Protein AF-A0A917NCF7-F1 (afdb_monomer)

Structure (mmCIF, N/CA/C/O backbone):
data_AF-A0A917NCF7-F1
#
_entry.id   AF-A0A917NCF7-F1
#
loop_
_atom_site.group_PDB
_atom_site.id
_atom_site.type_symbol
_atom_site.label_atom_id
_atom_site.label_alt_id
_atom_site.label_comp_id
_atom_site.label_asym_id
_atom_site.label_entity_id
_atom_site.label_seq_id
_atom_site.pdbx_PDB_ins_code
_atom_site.Cart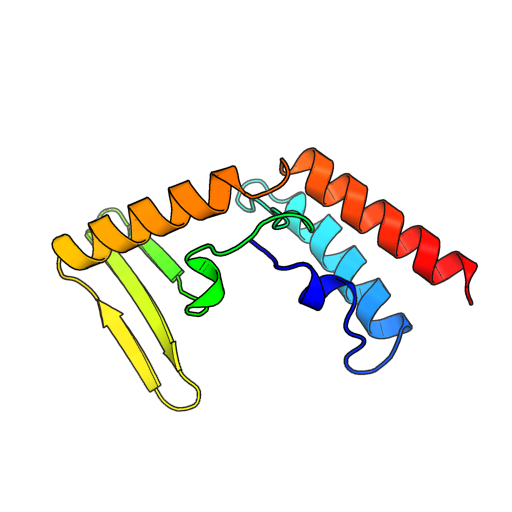n_x
_atom_site.Cartn_y
_atom_site.Cartn_z
_atom_site.occupancy
_atom_site.B_iso_or_equiv
_atom_site.auth_seq_id
_atom_site.auth_comp_id
_atom_site.auth_asym_id
_atom_site.auth_atom_id
_atom_site.pdbx_PDB_model_num
ATOM 1 N N . MET A 1 1 ? -1.134 0.794 -2.421 1.00 93.50 1 MET A N 1
ATOM 2 C CA . MET A 1 1 ? -2.616 0.800 -2.486 1.00 93.50 1 MET A CA 1
ATOM 3 C C . MET A 1 1 ? -3.130 -0.354 -1.643 1.00 93.50 1 MET A C 1
ATOM 5 O O . MET A 1 1 ? -2.417 -1.342 -1.523 1.00 93.50 1 MET A O 1
ATOM 9 N N . ILE A 1 2 ? -4.303 -0.225 -1.026 1.00 94.81 2 ILE A N 1
ATOM 10 C CA . ILE A 1 2 ? -4.865 -1.238 -0.123 1.00 94.81 2 ILE A CA 1
ATOM 11 C C . ILE A 1 2 ? -6.268 -1.627 -0.601 1.00 94.81 2 ILE A C 1
ATOM 13 O O . ILE A 1 2 ? -7.100 -0.758 -0.865 1.00 94.81 2 ILE A O 1
ATOM 17 N N . GLY A 1 3 ? -6.525 -2.931 -0.713 1.00 92.75 3 GLY A N 1
ATOM 18 C CA . GLY A 1 3 ? -7.851 -3.473 -1.022 1.00 92.75 3 GLY A CA 1
ATOM 19 C C . GLY A 1 3 ? -8.802 -3.428 0.179 1.00 92.75 3 GLY A C 1
ATOM 20 O O . GLY A 1 3 ? -8.367 -3.425 1.329 1.00 92.75 3 GLY A O 1
ATOM 21 N N . GLN A 1 4 ? -10.115 -3.429 -0.077 1.00 89.12 4 GLN A N 1
ATOM 22 C CA . GLN A 1 4 ? -11.136 -3.302 0.977 1.00 89.12 4 GLN A CA 1
ATOM 23 C C . GLN A 1 4 ? -11.055 -4.396 2.050 1.00 89.12 4 GLN A C 1
ATOM 25 O O . GLN A 1 4 ? -11.271 -4.108 3.226 1.00 89.12 4 GLN A O 1
ATOM 30 N N . SER A 1 5 ? -10.704 -5.628 1.669 1.00 90.38 5 SER A N 1
ATOM 31 C CA . SER A 1 5 ? -10.614 -6.760 2.600 1.00 90.38 5 SER A CA 1
ATOM 32 C C . SER A 1 5 ? -9.648 -6.493 3.754 1.00 90.38 5 SER A C 1
ATOM 34 O O . SER A 1 5 ? -9.965 -6.825 4.892 1.00 90.38 5 SER A O 1
ATOM 36 N N . ALA A 1 6 ? -8.532 -5.804 3.504 1.00 92.88 6 ALA A N 1
ATOM 37 C CA . ALA A 1 6 ? -7.558 -5.452 4.536 1.00 92.88 6 ALA A CA 1
ATOM 38 C C . ALA A 1 6 ? -8.096 -4.460 5.586 1.00 92.88 6 ALA A C 1
ATOM 40 O O . ALA A 1 6 ? -7.500 -4.320 6.649 1.00 92.88 6 ALA A O 1
ATOM 41 N N . LEU A 1 7 ? -9.212 -3.772 5.312 1.00 94.25 7 LEU A N 1
ATOM 42 C CA . LEU A 1 7 ? -9.836 -2.836 6.253 1.00 94.25 7 LEU A CA 1
ATOM 43 C C . LEU A 1 7 ? -10.969 -3.462 7.070 1.00 94.25 7 LEU A C 1
ATOM 45 O O . LEU A 1 7 ? -11.389 -2.890 8.075 1.00 94.25 7 LEU A O 1
ATOM 49 N N . THR A 1 8 ? -11.515 -4.588 6.609 1.00 91.44 8 THR A N 1
ATOM 50 C CA . THR A 1 8 ? -12.735 -5.187 7.174 1.00 91.44 8 THR A CA 1
ATOM 51 C C . THR A 1 8 ? -12.524 -6.594 7.709 1.00 91.44 8 THR A C 1
ATOM 53 O O . THR A 1 8 ? -13.283 -7.033 8.572 1.00 91.44 8 THR A O 1
ATOM 56 N N . GLN A 1 9 ? -11.524 -7.317 7.208 1.00 94.25 9 GLN A N 1
ATOM 57 C CA . GLN A 1 9 ? -11.196 -8.651 7.682 1.00 94.25 9 GLN A CA 1
ATOM 58 C C . GLN A 1 9 ? -10.492 -8.550 9.036 1.00 94.25 9 GLN A C 1
ATOM 60 O O . GLN A 1 9 ? -9.371 -8.057 9.143 1.00 94.25 9 GLN A O 1
ATOM 65 N N . VAL A 1 10 ? -11.156 -9.034 10.083 1.00 94.50 10 VAL A N 1
ATOM 66 C CA . VAL A 1 10 ? -10.585 -9.055 11.430 1.00 94.50 10 VAL A CA 1
ATOM 67 C C . VAL A 1 10 ? -9.597 -10.213 11.526 1.00 94.50 10 VAL A C 1
ATOM 69 O O . VAL A 1 10 ? -9.993 -11.373 11.614 1.00 94.50 10 VAL A O 1
ATOM 72 N N . ILE A 1 11 ? -8.306 -9.889 11.514 1.00 94.94 11 ILE A N 1
ATOM 73 C CA . ILE A 1 11 ? -7.221 -10.827 11.813 1.00 94.94 11 ILE A CA 1
ATOM 74 C C . ILE A 1 11 ? -6.717 -10.508 13.223 1.00 94.94 11 ILE A C 1
ATOM 76 O O . ILE A 1 11 ? -6.283 -9.391 13.499 1.00 94.94 11 ILE A O 1
ATOM 80 N N . GLY A 1 12 ? -6.807 -11.478 14.134 1.00 94.12 12 GLY A N 1
ATOM 81 C CA . GLY A 1 12 ? -6.614 -11.236 15.564 1.00 94.12 12 GLY A CA 1
ATOM 82 C C . GLY A 1 12 ? -7.908 -10.745 16.213 1.00 94.12 12 GLY A C 1
ATOM 83 O O . GLY A 1 12 ? -8.878 -11.494 16.283 1.00 94.12 12 GLY A O 1
ATOM 84 N N . SER A 1 13 ? -7.937 -9.501 16.699 1.00 95.31 13 SER A N 1
ATOM 85 C CA . SER A 1 13 ? -9.113 -8.919 17.363 1.00 95.31 13 SER A CA 1
ATOM 86 C C . SER A 1 13 ? -9.547 -7.598 16.733 1.00 95.31 13 SER A C 1
ATOM 88 O O . SER A 1 13 ? -8.783 -6.946 16.020 1.00 95.31 13 SER A O 1
ATOM 90 N N . ARG A 1 14 ? -10.779 -7.167 17.035 1.00 94.56 14 ARG A N 1
ATOM 91 C CA . ARG A 1 14 ? -11.301 -5.862 16.599 1.00 94.56 14 ARG A CA 1
ATOM 92 C C . ARG A 1 14 ? -10.391 -4.718 17.045 1.00 94.56 14 ARG A C 1
ATOM 94 O O . ARG A 1 14 ? -10.070 -3.861 16.234 1.00 94.56 14 ARG A O 1
ATOM 101 N N . LYS A 1 15 ? -9.902 -4.770 18.288 1.00 95.62 15 LYS A N 1
ATOM 102 C CA . LYS A 1 15 ? -8.925 -3.815 18.822 1.00 95.62 15 LYS A CA 1
ATOM 103 C C . LYS A 1 15 ? -7.662 -3.753 17.960 1.00 95.62 15 LYS A C 1
ATOM 105 O O . LYS A 1 15 ? -7.220 -2.663 17.623 1.00 95.62 15 LYS A O 1
ATOM 110 N N . VAL A 1 16 ? -7.109 -4.905 17.565 1.00 96.56 16 VAL A N 1
ATOM 111 C CA . VAL A 1 16 ? -5.918 -4.961 16.696 1.00 96.56 16 VAL A CA 1
ATOM 112 C C . VAL A 1 16 ? -6.190 -4.299 15.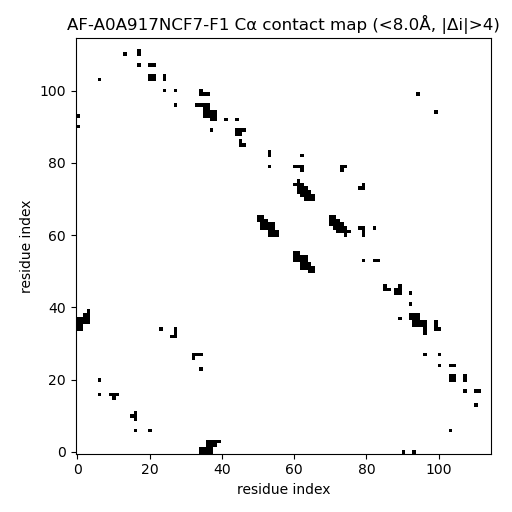347 1.00 96.56 16 VAL A C 1
ATOM 114 O O . VAL A 1 16 ? -5.396 -3.459 14.927 1.00 96.56 16 VAL A O 1
ATOM 117 N N . LEU A 1 17 ? -7.317 -4.613 14.700 1.00 96.62 17 LEU A N 1
ATOM 118 C CA . LEU A 1 17 ? -7.687 -3.983 13.430 1.00 96.62 17 LEU A CA 1
ATOM 119 C C . LEU A 1 17 ? -7.849 -2.462 13.588 1.00 96.62 17 LEU A C 1
ATOM 121 O O . LEU A 1 17 ? -7.304 -1.705 12.790 1.00 96.62 17 LEU A O 1
ATOM 125 N N . THR A 1 18 ? -8.518 -1.998 14.647 1.00 97.38 18 THR A N 1
ATOM 126 C CA . THR A 1 18 ? -8.662 -0.564 14.935 1.00 97.38 18 THR A CA 1
ATOM 127 C C . THR A 1 18 ? -7.297 0.120 15.087 1.00 97.38 18 THR A C 1
ATOM 129 O O . THR A 1 18 ? -7.071 1.163 14.471 1.00 97.38 18 THR A O 1
ATOM 132 N N . GLU A 1 19 ? -6.353 -0.466 15.835 1.00 97.25 19 GLU A N 1
ATOM 133 C CA . GLU A 1 19 ? -4.996 0.094 15.962 1.00 97.25 19 GLU A CA 1
ATOM 134 C C . GLU A 1 19 ? -4.231 0.098 14.631 1.00 97.25 19 GLU A C 1
ATOM 136 O O . GLU A 1 19 ? -3.540 1.069 14.320 1.00 97.25 19 GLU A O 1
ATOM 141 N N . GLN A 1 20 ? -4.375 -0.947 13.810 1.00 97.62 20 GLN A N 1
ATOM 142 C CA . GLN A 1 20 ? -3.775 -0.997 12.474 1.00 97.62 20 GLN A CA 1
ATOM 143 C C . GLN A 1 20 ? -4.320 0.114 11.569 1.00 97.62 20 GLN A C 1
ATOM 145 O O . GLN A 1 20 ? -3.545 0.806 10.908 1.00 97.62 20 GLN A O 1
ATOM 150 N N . LEU A 1 21 ? -5.633 0.353 11.578 1.00 97.88 21 LEU A N 1
ATOM 151 C CA . LEU A 1 21 ? -6.250 1.445 10.822 1.00 97.88 21 LEU A CA 1
ATOM 152 C C . LEU A 1 21 ? -5.766 2.822 11.309 1.00 97.88 21 LEU A C 1
ATOM 154 O O . LEU A 1 21 ? -5.437 3.684 10.489 1.00 97.88 21 LEU A O 1
ATOM 158 N N . ARG A 1 22 ? -5.633 3.028 12.628 1.00 98.12 22 ARG A N 1
ATOM 159 C CA . ARG A 1 22 ? -5.033 4.260 13.179 1.00 98.12 22 ARG A CA 1
ATOM 160 C C . ARG A 1 22 ? -3.568 4.418 12.769 1.00 98.12 22 ARG A C 1
ATOM 162 O O . ARG A 1 22 ? -3.136 5.529 12.455 1.00 98.12 22 ARG A O 1
ATOM 169 N N . TYR A 1 23 ? -2.808 3.326 12.728 1.00 98.25 23 TYR A N 1
ATOM 170 C CA . TYR A 1 23 ? -1.437 3.348 12.230 1.00 98.25 23 TYR A CA 1
ATOM 171 C C . TYR A 1 23 ? -1.378 3.759 10.756 1.00 98.25 23 TYR A C 1
ATOM 173 O O . TYR A 1 23 ? -0.564 4.615 10.411 1.00 98.25 23 TYR A O 1
ATOM 181 N N . LEU A 1 24 ? -2.260 3.230 9.901 1.00 98.12 24 LEU A N 1
ATOM 182 C CA . LEU A 1 24 ? -2.336 3.626 8.492 1.00 98.12 24 LEU A CA 1
ATOM 183 C C . LEU A 1 24 ? -2.610 5.129 8.336 1.00 98.12 24 LEU A C 1
ATOM 185 O O . LEU A 1 24 ? -1.918 5.789 7.563 1.00 98.12 24 LEU A O 1
ATOM 189 N N . LEU A 1 25 ? -3.531 5.698 9.124 1.00 98.25 25 LEU A N 1
ATOM 190 C CA . LEU A 1 25 ? -3.773 7.149 9.148 1.00 98.25 25 LEU A CA 1
ATOM 191 C C . LEU A 1 25 ? -2.526 7.940 9.549 1.00 98.25 25 LEU A C 1
ATOM 193 O O . LEU A 1 25 ? -2.235 8.980 8.964 1.00 98.25 25 LEU A O 1
ATOM 197 N N . LYS A 1 26 ? -1.775 7.465 10.548 1.00 98.38 26 LYS A N 1
ATOM 198 C CA . LYS A 1 26 ? -0.519 8.099 10.970 1.00 98.38 26 LYS A CA 1
ATOM 199 C C . LYS A 1 26 ? 0.557 7.993 9.887 1.00 98.38 26 LYS A C 1
ATOM 201 O O . LYS A 1 26 ? 1.272 8.963 9.652 1.00 98.38 26 LYS A O 1
ATOM 206 N N . ALA A 1 27 ? 0.687 6.834 9.246 1.00 98.00 27 ALA A N 1
ATOM 207 C CA . ALA A 1 27 ? 1.662 6.591 8.189 1.00 98.00 27 ALA A CA 1
ATOM 208 C C . ALA A 1 27 ? 1.373 7.451 6.952 1.00 98.00 27 ALA A C 1
ATOM 210 O O . ALA A 1 27 ? 2.292 8.076 6.431 1.00 98.00 27 ALA A O 1
ATOM 211 N N . GLY A 1 28 ? 0.104 7.571 6.552 1.00 97.38 28 GLY A N 1
ATOM 212 C CA . GLY A 1 28 ? -0.324 8.397 5.418 1.00 97.38 28 GLY A CA 1
ATOM 213 C C . GLY A 1 28 ? -0.072 9.901 5.577 1.00 97.38 28 GLY A C 1
ATOM 214 O O . GLY A 1 28 ? -0.192 10.630 4.604 1.00 97.38 28 GLY A O 1
ATOM 215 N N . LYS A 1 29 ? 0.306 10.383 6.771 1.00 97.06 29 LYS A N 1
ATOM 216 C CA . LYS A 1 29 ? 0.731 11.781 6.987 1.00 97.06 29 LYS A CA 1
ATOM 217 C C . LYS A 1 29 ? 2.197 12.040 6.626 1.00 97.06 29 LYS A C 1
ATOM 219 O O . LYS A 1 29 ? 2.639 13.184 6.691 1.00 97.06 29 LYS A O 1
ATOM 224 N N . ARG A 1 30 ? 2.988 11.002 6.337 1.00 98.12 30 ARG A N 1
ATOM 225 C CA . ARG A 1 30 ? 4.403 11.167 5.978 1.00 98.12 30 ARG A CA 1
ATOM 226 C C . ARG A 1 30 ? 4.519 11.649 4.527 1.00 98.12 30 ARG A C 1
ATOM 228 O O . ARG A 1 30 ? 3.811 11.122 3.676 1.00 98.12 30 ARG A O 1
ATOM 235 N N . PRO A 1 31 ? 5.447 12.571 4.214 1.00 97.19 31 PRO A N 1
ATOM 236 C CA . PRO A 1 31 ? 5.551 13.179 2.882 1.00 97.19 31 PRO A CA 1
ATOM 237 C C . PRO A 1 31 ? 5.932 12.188 1.772 1.00 97.19 31 PRO A C 1
ATOM 239 O O . PRO A 1 31 ? 5.731 12.469 0.599 1.00 97.19 31 PRO A O 1
ATOM 242 N N . ASN A 1 32 ? 6.484 11.030 2.132 1.00 96.69 32 ASN A N 1
ATOM 243 C CA . ASN A 1 32 ? 6.910 9.987 1.206 1.00 96.69 32 ASN A CA 1
ATOM 244 C C . ASN A 1 32 ? 5.925 8.805 1.117 1.00 96.69 32 ASN A C 1
ATOM 246 O O . ASN A 1 32 ? 6.300 7.745 0.619 1.00 96.69 32 ASN A O 1
ATOM 250 N N . ILE A 1 33 ? 4.704 8.939 1.651 1.00 97.56 33 ILE A N 1
ATOM 251 C CA . ILE A 1 33 ? 3.690 7.877 1.647 1.00 97.56 33 ILE A CA 1
ATOM 252 C C . ILE A 1 33 ? 2.395 8.396 1.029 1.00 97.56 33 ILE A C 1
ATOM 254 O O . ILE A 1 33 ? 1.746 9.281 1.573 1.00 97.56 33 ILE A O 1
ATOM 258 N N . GLU A 1 34 ? 1.964 7.753 -0.055 1.00 96.88 34 GLU A N 1
ATOM 259 C CA . GLU A 1 34 ? 0.659 7.983 -0.672 1.00 96.88 34 GLU A CA 1
ATOM 260 C C . GLU A 1 34 ? -0.262 6.786 -0.394 1.00 96.88 34 GLU A C 1
ATOM 262 O O . GLU A 1 34 ? -0.220 5.748 -1.063 1.00 96.88 34 GLU A O 1
ATOM 267 N N . LEU A 1 35 ? -1.080 6.905 0.654 1.00 97.50 35 LEU A N 1
ATOM 268 C CA . LEU A 1 35 ? -2.008 5.852 1.053 1.00 97.50 35 LEU A CA 1
ATOM 269 C C . LEU A 1 35 ? -3.315 5.963 0.266 1.00 97.50 35 LEU A C 1
ATOM 271 O O . LEU A 1 35 ? -4.076 6.905 0.448 1.00 97.50 35 LEU A O 1
ATOM 275 N N . ARG A 1 36 ? -3.601 4.954 -0.557 1.00 97.75 36 ARG A N 1
ATOM 276 C CA . ARG A 1 36 ? -4.820 4.881 -1.371 1.00 97.75 36 ARG A CA 1
ATOM 277 C C . ARG A 1 36 ? -5.592 3.598 -1.132 1.00 97.75 36 ARG A C 1
ATOM 279 O O . ARG A 1 36 ? -4.984 2.524 -1.074 1.00 97.75 36 ARG A O 1
ATOM 286 N N . LEU A 1 37 ? -6.913 3.707 -1.064 1.00 96.94 37 LEU A N 1
ATOM 287 C CA . LEU A 1 37 ? -7.831 2.577 -1.007 1.00 96.94 37 LEU A CA 1
ATOM 288 C C . LEU A 1 37 ? -8.414 2.281 -2.382 1.00 96.94 37 LEU A C 1
ATOM 290 O O . LEU A 1 37 ? -8.917 3.188 -3.039 1.00 96.94 37 LEU A O 1
ATOM 294 N N . ILE A 1 38 ? -8.414 1.013 -2.780 1.00 95.19 38 ILE A N 1
ATOM 295 C CA . ILE A 1 38 ? -9.178 0.560 -3.947 1.00 95.19 38 ILE A CA 1
ATOM 296 C C . ILE A 1 38 ? -10.668 0.697 -3.614 1.00 95.19 38 ILE A C 1
ATOM 298 O O . ILE A 1 38 ? -11.091 0.361 -2.496 1.00 95.19 38 ILE A O 1
ATOM 302 N N . ARG A 1 39 ? -11.459 1.238 -4.546 1.00 92.88 39 ARG A N 1
ATOM 303 C CA . ARG A 1 39 ? -12.896 1.439 -4.339 1.00 92.88 39 ARG A CA 1
ATOM 304 C C . ARG A 1 39 ? -13.612 0.095 -4.184 1.00 92.88 39 ARG A C 1
ATOM 306 O O . ARG A 1 39 ? -13.167 -0.935 -4.678 1.00 92.88 39 ARG A O 1
ATOM 313 N N . SER A 1 40 ? -14.730 0.094 -3.461 1.00 84.81 40 SER A N 1
ATOM 314 C CA . SER A 1 40 ? -15.505 -1.128 -3.204 1.00 84.81 40 SER A CA 1
ATOM 315 C C . SER A 1 40 ? -16.319 -1.616 -4.404 1.00 84.81 40 SER A C 1
ATOM 317 O O . SER A 1 40 ? -16.772 -2.752 -4.393 1.00 84.81 40 SER A O 1
ATOM 319 N N . ASP A 1 41 ? -16.547 -0.749 -5.389 1.00 88.69 41 ASP A N 1
ATOM 320 C CA . ASP A 1 41 ? -17.313 -1.010 -6.611 1.00 88.69 41 ASP A CA 1
ATOM 321 C C . ASP A 1 41 ? -16.425 -1.330 -7.826 1.00 88.69 41 ASP A C 1
ATOM 323 O O . ASP A 1 41 ? -16.942 -1.573 -8.914 1.00 88.69 41 ASP A O 1
ATOM 327 N N . THR A 1 42 ? -15.100 -1.355 -7.652 1.00 88.44 42 THR A N 1
ATOM 328 C CA . THR A 1 42 ? -14.153 -1.721 -8.708 1.00 88.44 42 THR A CA 1
ATOM 329 C C . THR A 1 42 ? -14.281 -3.205 -9.060 1.00 88.44 42 THR A C 1
ATOM 331 O O . THR A 1 42 ? -14.238 -4.071 -8.186 1.00 88.44 42 THR A O 1
ATOM 334 N N . GLY A 1 43 ? -14.405 -3.492 -10.358 1.00 88.62 43 GLY A N 1
ATOM 335 C CA . GLY A 1 43 ? -14.376 -4.847 -10.909 1.00 88.62 43 GLY A CA 1
ATOM 336 C C . GLY A 1 43 ? -12.956 -5.417 -11.016 1.00 88.62 43 GLY A C 1
ATOM 337 O O . GLY A 1 43 ? -12.105 -5.210 -10.148 1.00 88.62 43 GLY A O 1
ATOM 338 N N . TRP A 1 44 ? -12.683 -6.151 -12.097 1.00 91.81 44 TRP A N 1
ATOM 339 C CA . TRP A 1 44 ? -11.333 -6.663 -12.335 1.00 91.81 44 TRP A CA 1
ATOM 340 C C . TRP A 1 44 ? -10.322 -5.516 -12.476 1.00 91.81 44 TRP A C 1
ATOM 342 O O . TRP A 1 44 ? -10.574 -4.531 -13.168 1.00 91.81 44 TRP A O 1
ATOM 352 N N . ASN A 1 45 ? -9.174 -5.658 -11.816 1.00 91.50 45 ASN A N 1
ATOM 353 C CA . ASN A 1 45 ? -8.025 -4.775 -11.959 1.00 91.50 45 ASN A CA 1
ATOM 354 C C . ASN A 1 45 ? -6.728 -5.566 -11.695 1.00 91.50 45 ASN A C 1
ATOM 356 O O . ASN A 1 45 ? -6.775 -6.553 -10.957 1.00 91.50 45 ASN A O 1
ATOM 360 N N . 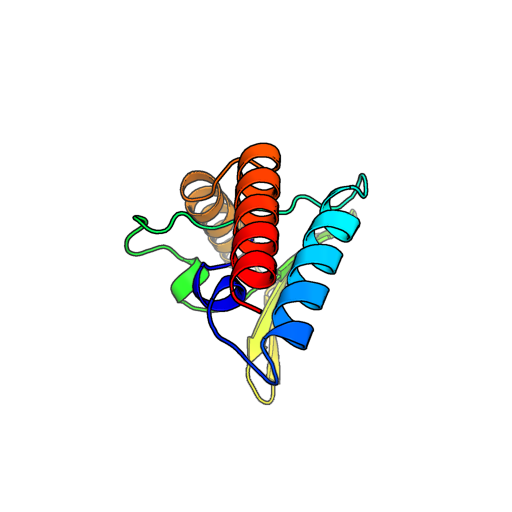PRO A 1 46 ? -5.570 -5.116 -12.212 1.00 92.62 46 PRO A N 1
ATOM 361 C CA . PRO A 1 46 ? -4.310 -5.855 -12.089 1.00 92.62 46 PRO A CA 1
ATOM 362 C C . PRO A 1 46 ? -3.830 -6.134 -10.656 1.00 92.62 46 PRO A C 1
ATOM 364 O O . PRO A 1 46 ? -3.054 -7.059 -10.445 1.00 92.62 46 PRO A O 1
ATOM 367 N N . ALA A 1 47 ? -4.281 -5.385 -9.638 1.00 90.00 47 ALA A N 1
ATOM 368 C CA . ALA A 1 47 ? -3.905 -5.687 -8.251 1.00 90.00 47 ALA A CA 1
ATOM 369 C C . ALA A 1 47 ? -4.533 -6.994 -7.730 1.00 90.00 47 ALA A C 1
ATOM 371 O O . ALA A 1 47 ? -4.135 -7.479 -6.671 1.00 90.00 47 ALA A O 1
ATOM 372 N N . LEU A 1 48 ? -5.509 -7.561 -8.450 1.00 91.12 48 LEU A N 1
ATOM 373 C CA . LEU A 1 48 ? -6.079 -8.876 -8.153 1.00 91.12 48 LEU A CA 1
ATOM 374 C C . LEU A 1 48 ? -5.161 -10.032 -8.564 1.00 91.12 48 LEU A C 1
ATOM 376 O O . LEU A 1 48 ? -5.294 -11.115 -7.998 1.00 91.12 48 LEU A O 1
ATOM 380 N N . ASP A 1 49 ? -4.223 -9.806 -9.487 1.00 90.06 49 ASP A N 1
ATOM 381 C CA . ASP A 1 49 ? -3.287 -10.841 -9.947 1.00 90.06 49 ASP A CA 1
ATOM 382 C C . ASP A 1 49 ? -2.199 -11.130 -8.897 1.00 90.06 49 ASP A C 1
ATOM 384 O O . ASP A 1 49 ? -1.571 -12.188 -8.905 1.00 90.06 49 ASP A O 1
ATOM 388 N N . GLY A 1 50 ? -2.005 -10.208 -7.950 1.00 89.12 50 GLY A N 1
ATOM 389 C CA . GLY A 1 50 ? -1.119 -10.366 -6.804 1.00 89.12 50 GLY A CA 1
ATOM 390 C C . GLY A 1 50 ? -0.423 -9.063 -6.402 1.00 89.12 50 GLY A C 1
ATOM 391 O O . GLY A 1 50 ? -0.408 -8.089 -7.160 1.00 89.12 50 GLY A O 1
ATOM 392 N N . PRO A 1 51 ? 0.166 -9.011 -5.195 1.00 90.88 51 PRO A N 1
ATOM 393 C CA . PRO A 1 51 ? 0.974 -7.875 -4.781 1.00 90.88 51 PRO A CA 1
ATOM 394 C C . PRO A 1 51 ? 2.292 -7.831 -5.563 1.00 90.88 51 PRO A C 1
ATOM 396 O O . PRO A 1 51 ? 2.949 -8.849 -5.768 1.00 90.88 51 PRO A O 1
ATOM 399 N N . PHE A 1 52 ? 2.721 -6.627 -5.924 1.00 95.06 52 PHE A N 1
ATOM 400 C CA . PHE A 1 52 ? 4.033 -6.375 -6.509 1.00 95.06 52 PHE A CA 1
ATOM 401 C C . PHE A 1 52 ? 4.591 -5.043 -6.009 1.00 95.06 52 PHE A C 1
ATOM 403 O O . PHE A 1 52 ? 3.852 -4.184 -5.516 1.00 95.06 52 PHE A O 1
ATOM 410 N N . MET A 1 53 ? 5.902 -4.861 -6.149 1.00 96.38 53 MET A N 1
ATOM 411 C CA . MET A 1 53 ? 6.578 -3.596 -5.875 1.00 96.38 53 MET A CA 1
ATOM 412 C C . MET A 1 53 ? 7.348 -3.152 -7.111 1.00 96.38 53 MET A C 1
ATOM 414 O O . MET A 1 53 ? 8.248 -3.855 -7.558 1.00 96.38 53 MET A O 1
ATOM 418 N N . LEU A 1 54 ? 7.016 -1.977 -7.641 1.00 97.44 54 LEU A N 1
ATOM 419 C CA . LEU A 1 54 ? 7.869 -1.287 -8.602 1.00 97.44 54 LEU A CA 1
ATOM 420 C C . LEU A 1 54 ? 8.886 -0.450 -7.821 1.00 97.44 54 LEU A C 1
ATOM 422 O O . LEU A 1 54 ? 8.508 0.403 -7.018 1.00 97.44 54 LEU A O 1
ATOM 426 N 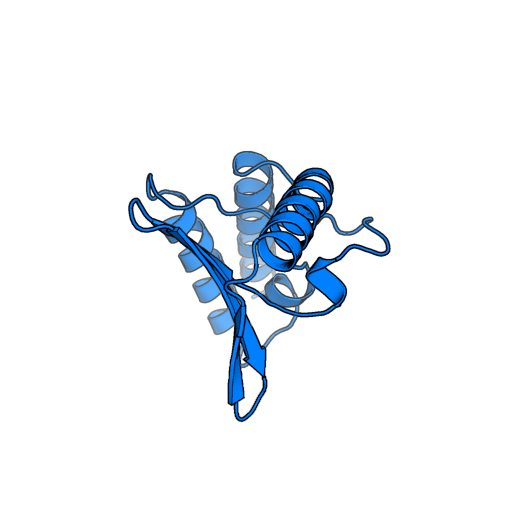N . ILE A 1 55 ? 10.165 -0.717 -8.049 1.00 97.69 55 ILE A N 1
ATOM 427 C CA . ILE A 1 55 ? 11.288 -0.020 -7.430 1.00 97.69 55 ILE A CA 1
ATOM 428 C C . ILE A 1 55 ? 11.962 0.794 -8.525 1.00 97.69 55 ILE A C 1
ATOM 430 O O . ILE A 1 55 ? 12.403 0.233 -9.525 1.00 97.69 55 ILE A O 1
ATOM 434 N N . GLU A 1 56 ? 12.053 2.106 -8.334 1.00 96.50 56 GLU A N 1
ATOM 435 C CA . GLU A 1 56 ? 12.688 3.017 -9.286 1.00 96.50 56 GLU A CA 1
ATOM 436 C C . GLU A 1 56 ? 13.818 3.774 -8.594 1.00 96.50 56 GLU A C 1
ATOM 438 O O . GLU A 1 56 ? 13.646 4.353 -7.520 1.00 96.50 56 GLU A O 1
ATOM 443 N N . THR A 1 57 ? 14.996 3.741 -9.208 1.00 95.88 57 THR A N 1
ATOM 444 C CA . THR A 1 57 ? 16.218 4.369 -8.703 1.00 95.88 57 THR A CA 1
ATOM 445 C C . THR A 1 57 ? 16.937 5.089 -9.845 1.00 95.88 57 THR A C 1
ATOM 447 O O . THR A 1 57 ? 16.672 4.797 -11.013 1.00 95.88 57 THR A O 1
ATOM 450 N N . PRO A 1 58 ? 17.907 5.974 -9.555 1.00 96.94 58 PRO A N 1
ATOM 451 C CA . PRO A 1 58 ? 18.751 6.560 -10.598 1.00 9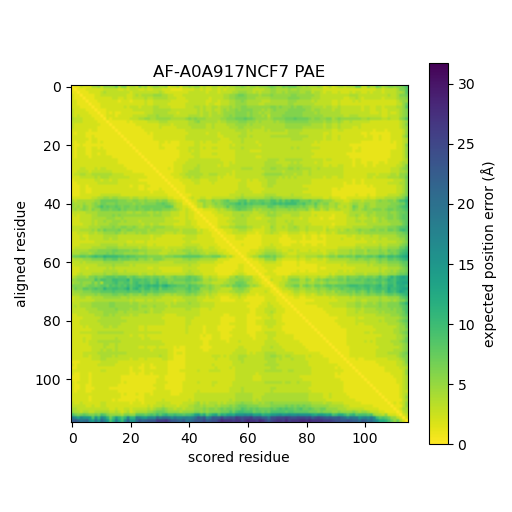6.94 58 PRO A CA 1
ATOM 452 C C . PRO A 1 58 ? 19.515 5.522 -11.437 1.00 96.94 58 PRO A C 1
ATOM 454 O O . PRO A 1 58 ? 19.892 5.809 -12.567 1.00 96.94 58 PRO A O 1
ATOM 457 N N . SER A 1 59 ? 19.744 4.321 -10.895 1.00 94.56 59 SER A N 1
ATOM 458 C CA . SER A 1 59 ? 20.459 3.227 -11.563 1.00 94.56 59 SER A CA 1
ATOM 459 C C . SER A 1 59 ? 19.559 2.331 -12.421 1.00 94.56 59 SER A C 1
ATOM 461 O O . SER A 1 59 ? 20.066 1.421 -13.068 1.00 94.56 59 SER A O 1
ATOM 463 N N . GLY A 1 60 ? 18.243 2.561 -12.422 1.00 96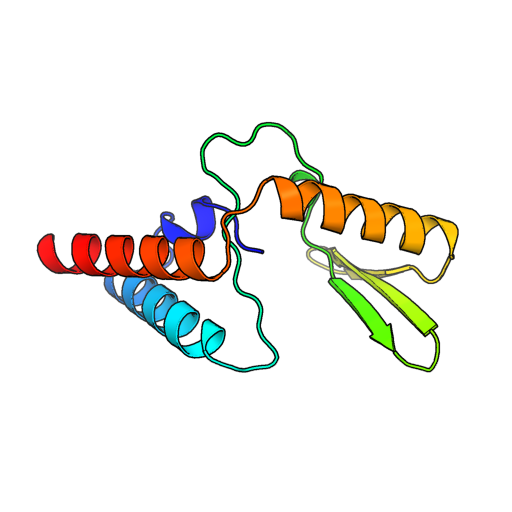.12 60 GLY A N 1
ATOM 464 C CA . GLY A 1 60 ? 17.272 1.766 -13.171 1.00 96.12 60 GLY A CA 1
ATOM 465 C C . GLY A 1 60 ? 16.035 1.412 -12.351 1.00 96.12 60 GLY A C 1
ATOM 466 O O . GLY A 1 60 ? 15.866 1.854 -11.208 1.00 96.12 60 GLY A O 1
ATOM 467 N N . ALA A 1 61 ? 15.170 0.598 -12.950 1.00 98.06 61 ALA A N 1
ATOM 468 C CA . ALA A 1 61 ? 13.942 0.119 -12.335 1.00 98.06 61 ALA A CA 1
ATOM 469 C C . ALA A 1 61 ? 13.914 -1.412 -12.262 1.00 98.06 61 ALA A C 1
ATOM 471 O O . ALA A 1 61 ? 14.563 -2.100 -13.047 1.00 98.06 61 ALA A O 1
ATOM 472 N N . ALA A 1 62 ? 13.161 -1.938 -11.304 1.00 98.19 62 ALA A N 1
ATOM 473 C CA . ALA A 1 62 ? 12.893 -3.362 -11.177 1.00 98.19 62 ALA A CA 1
ATOM 474 C C . ALA A 1 62 ? 11.491 -3.584 -10.611 1.00 98.19 62 ALA A C 1
ATOM 476 O O . ALA A 1 62 ? 10.996 -2.781 -9.815 1.00 98.19 62 ALA A O 1
ATOM 477 N N . VAL A 1 63 ? 10.866 -4.696 -10.983 1.00 98.12 63 VAL A N 1
ATOM 478 C CA . VAL A 1 63 ? 9.622 -5.153 -10.356 1.00 98.12 63 VAL A CA 1
ATOM 479 C C . VAL A 1 63 ? 9.934 -6.345 -9.474 1.00 98.12 63 VAL A C 1
ATOM 481 O O . VAL A 1 63 ? 10.493 -7.331 -9.943 1.00 98.12 63 VAL A O 1
ATOM 484 N N . HIS A 1 64 ? 9.550 -6.264 -8.207 1.00 97.25 64 HIS A N 1
ATOM 485 C CA . HIS A 1 64 ? 9.622 -7.381 -7.283 1.00 97.25 64 HIS A CA 1
ATOM 486 C C . HIS A 1 64 ? 8.251 -8.041 -7.128 1.00 97.25 64 HIS A C 1
ATOM 488 O O . HIS A 1 64 ? 7.282 -7.394 -6.713 1.00 97.25 64 HIS A O 1
ATOM 494 N N . LEU A 1 65 ? 8.195 -9.334 -7.442 1.00 95.81 65 LEU A N 1
ATOM 495 C CA . LEU A 1 65 ? 7.041 -10.203 -7.241 1.00 95.81 65 LEU A CA 1
ATOM 496 C C . LEU A 1 65 ? 7.338 -11.157 -6.087 1.00 95.81 65 LEU A C 1
ATOM 498 O O . LEU A 1 65 ? 8.253 -11.973 -6.180 1.00 95.81 65 LEU A O 1
ATOM 502 N N . GLU A 1 66 ? 6.556 -11.071 -5.015 1.00 92.31 66 GLU A N 1
ATOM 503 C CA . GLU A 1 66 ? 6.705 -11.937 -3.843 1.00 92.31 66 GLU A CA 1
ATOM 504 C C . GLU A 1 66 ? 5.735 -13.120 -3.936 1.00 92.31 66 GLU A C 1
ATOM 506 O O . GLU A 1 66 ? 4.523 -12.940 -4.057 1.00 92.31 66 GLU A O 1
ATOM 511 N N . ASN A 1 67 ? 6.256 -14.338 -3.810 1.00 88.69 67 ASN A N 1
ATOM 512 C CA . ASN A 1 67 ? 5.480 -15.561 -3.634 1.00 88.69 67 ASN A CA 1
ATOM 513 C C . ASN A 1 67 ? 5.805 -16.194 -2.277 1.00 88.69 67 ASN A C 1
ATOM 515 O O . ASN A 1 67 ? 6.853 -15.959 -1.690 1.00 88.69 67 ASN A O 1
ATOM 519 N N . ARG A 1 68 ? 4.943 -17.101 -1.799 1.00 89.25 68 ARG A N 1
ATOM 520 C CA . ARG A 1 68 ? 5.036 -17.706 -0.452 1.00 89.25 68 ARG A CA 1
ATOM 521 C C . ARG A 1 68 ? 6.421 -18.258 -0.060 1.00 89.25 68 ARG A C 1
ATOM 523 O O . ARG A 1 68 ? 6.708 -18.339 1.131 1.00 89.25 68 ARG A O 1
ATOM 530 N N . LYS A 1 69 ? 7.231 -18.722 -1.014 1.00 92.88 69 LYS A N 1
ATOM 531 C CA . LYS A 1 69 ? 8.562 -19.305 -0.756 1.00 92.88 69 LYS A CA 1
ATOM 532 C C . LYS A 1 69 ? 9.663 -18.755 -1.672 1.00 92.88 69 LYS A C 1
ATOM 534 O O . LYS A 1 69 ? 10.751 -19.320 -1.699 1.00 92.88 69 LYS A O 1
ATOM 539 N N . SER A 1 70 ? 9.385 -17.717 -2.457 1.00 92.94 70 SER A N 1
ATOM 540 C CA . SER A 1 70 ? 10.320 -17.215 -3.468 1.00 92.94 70 SER A CA 1
ATOM 541 C C . SER A 1 70 ? 9.953 -15.802 -3.899 1.00 92.94 70 SER A C 1
ATOM 543 O O . SER A 1 70 ? 8.772 -15.513 -4.055 1.00 92.94 70 SER A O 1
ATOM 545 N N . GLY A 1 71 ? 10.949 -14.980 -4.205 1.00 93.50 71 GLY A N 1
ATOM 546 C CA . GLY A 1 71 ? 10.764 -13.705 -4.894 1.00 93.50 71 GLY A CA 1
ATOM 547 C C . GLY A 1 71 ? 11.315 -13.764 -6.317 1.00 93.50 71 GLY A C 1
ATOM 548 O O . GLY A 1 71 ? 12.209 -14.563 -6.605 1.00 93.50 71 GLY A O 1
ATOM 549 N N . LEU A 1 72 ? 10.791 -12.919 -7.201 1.00 95.56 72 LEU A N 1
ATOM 550 C CA . LEU A 1 72 ? 11.344 -12.682 -8.534 1.00 95.56 72 LEU A CA 1
ATOM 551 C C . LEU A 1 72 ? 11.577 -11.186 -8.728 1.00 95.56 72 LEU A C 1
ATOM 553 O O . LEU A 1 72 ? 10.691 -10.382 -8.442 1.00 95.56 72 LEU A O 1
ATOM 557 N N . PHE A 1 73 ? 12.753 -10.834 -9.247 1.00 96.94 73 PHE A N 1
ATOM 558 C CA . PHE A 1 73 ? 13.050 -9.489 -9.726 1.00 96.94 73 PHE A CA 1
ATOM 559 C C . PHE A 1 73 ? 13.033 -9.481 -11.252 1.00 96.94 73 PHE A C 1
ATOM 561 O O . PHE A 1 73 ? 13.804 -10.194 -11.892 1.00 96.94 73 PHE A O 1
ATOM 568 N N . LEU A 1 74 ? 12.144 -8.674 -11.822 1.00 97.44 74 LEU A N 1
ATOM 569 C CA . LEU A 1 74 ? 12.064 -8.430 -13.256 1.00 97.44 74 LEU A CA 1
ATOM 570 C C . LEU A 1 74 ? 12.805 -7.135 -13.574 1.00 97.44 74 LEU A C 1
ATOM 572 O O . LEU A 1 74 ? 12.485 -6.080 -13.022 1.00 97.44 74 LEU A O 1
ATOM 576 N N . HIS A 1 75 ? 13.787 -7.238 -14.464 1.00 97.69 75 HIS A N 1
ATOM 577 C CA . HIS A 1 75 ? 14.617 -6.121 -14.919 1.00 97.69 75 HIS A CA 1
ATOM 578 C C . HIS A 1 75 ? 14.385 -5.778 -16.393 1.00 97.69 75 HIS A C 1
ATOM 580 O O . HIS A 1 75 ? 14.876 -4.758 -16.868 1.00 97.69 75 HIS A O 1
ATOM 586 N N . GLU A 1 76 ? 13.640 -6.614 -17.119 1.00 98.06 76 GLU A N 1
ATOM 587 C CA . GLU A 1 76 ? 13.358 -6.383 -18.528 1.00 98.06 76 GLU A CA 1
ATOM 588 C C . GLU A 1 76 ? 12.441 -5.172 -18.697 1.00 98.06 76 GLU A C 1
ATOM 590 O O . GLU A 1 76 ? 11.377 -5.057 -18.083 1.00 98.06 76 GLU A O 1
ATOM 595 N N . GLU A 1 77 ? 12.826 -4.269 -19.595 1.00 97.38 77 GLU A N 1
ATOM 596 C CA . GLU A 1 77 ? 12.094 -3.027 -19.848 1.00 97.38 77 GLU A CA 1
ATOM 597 C C . GLU A 1 77 ? 10.634 -3.270 -20.268 1.00 97.38 77 GLU A C 1
ATOM 599 O O . GLU A 1 77 ? 9.753 -2.457 -19.985 1.00 97.38 77 GLU A O 1
ATOM 604 N N . ALA A 1 78 ? 10.352 -4.389 -20.943 1.00 98.12 78 ALA A N 1
ATOM 605 C CA . ALA A 1 78 ? 8.990 -4.776 -21.306 1.00 98.12 78 ALA A CA 1
ATOM 606 C C . ALA A 1 78 ? 8.124 -5.081 -2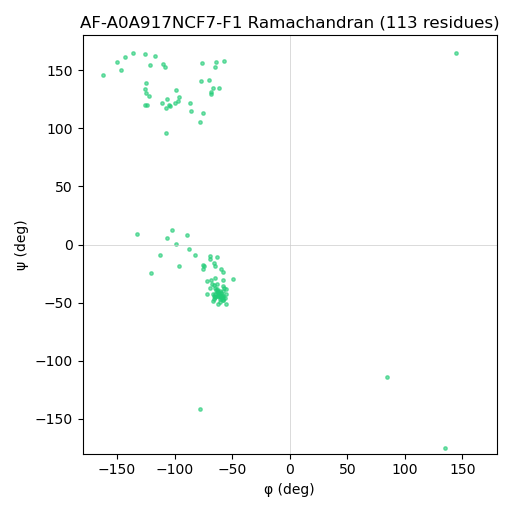0.073 1.00 98.12 78 ALA A C 1
ATOM 608 O O . ALA A 1 78 ? 7.007 -4.564 -19.979 1.00 98.12 78 ALA A O 1
ATOM 609 N N . ASP A 1 79 ? 8.661 -5.832 -19.111 1.00 97.25 79 ASP A N 1
ATOM 610 C CA . ASP A 1 79 ? 7.969 -6.163 -17.866 1.00 97.25 79 ASP A CA 1
ATOM 611 C C . ASP A 1 79 ? 7.742 -4.906 -17.028 1.00 97.25 79 ASP A C 1
ATOM 613 O O . ASP A 1 79 ? 6.626 -4.627 -16.587 1.00 97.25 79 ASP A O 1
ATOM 617 N N . ILE A 1 80 ? 8.778 -4.077 -16.872 1.00 98.25 80 ILE A N 1
ATOM 618 C CA . ILE A 1 80 ? 8.687 -2.823 -16.116 1.00 98.25 80 ILE A CA 1
ATOM 619 C C . ILE A 1 80 ? 7.594 -1.920 -16.705 1.00 98.25 80 ILE A C 1
ATOM 621 O O . ILE A 1 80 ? 6.781 -1.361 -15.963 1.00 98.25 80 ILE A O 1
ATOM 625 N N . ARG A 1 81 ? 7.521 -1.788 -18.039 1.00 98.12 81 ARG A N 1
ATOM 626 C CA . ARG A 1 81 ? 6.453 -1.019 -18.704 1.00 98.12 81 ARG A CA 1
ATOM 627 C C . ARG A 1 81 ? 5.065 -1.586 -18.417 1.00 98.12 81 ARG A C 1
ATOM 629 O O . ARG A 1 81 ? 4.159 -0.804 -18.133 1.00 98.12 81 ARG A O 1
ATOM 636 N N . MET A 1 82 ? 4.900 -2.907 -18.460 1.00 97.38 82 MET A N 1
ATOM 637 C CA . MET A 1 82 ? 3.628 -3.563 -18.149 1.00 97.38 82 MET A CA 1
ATOM 638 C C . MET A 1 82 ? 3.178 -3.258 -16.711 1.00 97.38 82 MET A C 1
ATOM 640 O O . MET A 1 82 ? 2.036 -2.858 -16.489 1.00 97.38 82 MET A O 1
ATOM 644 N N . TYR A 1 83 ? 4.079 -3.350 -15.730 1.00 97.31 83 TYR A N 1
ATOM 645 C CA . TYR A 1 83 ? 3.742 -3.071 -14.330 1.00 97.31 83 TYR A CA 1
ATOM 646 C C . TYR A 1 83 ? 3.519 -1.584 -14.033 1.00 97.31 83 TYR A C 1
ATOM 648 O O . TYR A 1 83 ? 2.667 -1.252 -13.207 1.00 97.31 83 TYR A O 1
ATOM 656 N N . ARG A 1 84 ? 4.198 -0.666 -14.734 1.00 97.88 84 ARG A N 1
ATOM 657 C CA . ARG A 1 84 ? 3.855 0.768 -14.682 1.00 97.88 84 ARG A CA 1
ATOM 658 C C . ARG A 1 84 ? 2.419 1.008 -15.155 1.00 97.88 84 ARG A C 1
ATOM 660 O O . ARG A 1 84 ? 1.667 1.711 -14.487 1.00 97.88 84 ARG A O 1
ATOM 667 N N . GLN A 1 85 ? 2.011 0.382 -16.262 1.00 97.44 85 GLN A N 1
ATOM 668 C CA . GLN A 1 85 ? 0.630 0.475 -16.750 1.00 97.44 85 GLN A CA 1
ATOM 669 C C . GLN A 1 85 ? -0.366 -0.112 -15.745 1.00 97.44 85 GLN A C 1
ATOM 671 O O . GLN A 1 85 ? -1.401 0.503 -15.490 1.00 97.44 85 GLN A O 1
ATOM 676 N N . ALA A 1 86 ? -0.032 -1.243 -15.120 1.00 96.81 86 ALA A N 1
ATOM 677 C CA . ALA A 1 86 ? -0.843 -1.830 -14.060 1.00 96.81 86 ALA A CA 1
ATOM 678 C C . ALA A 1 86 ? -1.036 -0.864 -12.877 1.00 96.81 86 ALA A C 1
ATOM 680 O O . ALA A 1 86 ? -2.165 -0.680 -12.425 1.00 96.81 86 ALA A O 1
ATOM 681 N N . ILE A 1 87 ? 0.026 -0.188 -12.416 1.00 96.81 87 ILE A N 1
ATOM 682 C CA . ILE A 1 87 ? -0.071 0.838 -11.361 1.00 96.81 87 ILE A CA 1
ATOM 683 C C . ILE A 1 87 ? -1.031 1.951 -11.772 1.00 96.81 87 ILE A C 1
ATOM 685 O O . ILE A 1 87 ? -1.903 2.312 -10.983 1.00 96.81 87 ILE A O 1
ATOM 689 N N . GLU A 1 88 ? -0.911 2.474 -12.991 1.00 96.50 88 GLU A N 1
ATOM 690 C CA . GLU A 1 88 ? -1.779 3.552 -13.472 1.00 96.50 88 GLU A CA 1
ATOM 691 C C . GLU A 1 88 ? -3.243 3.117 -13.595 1.00 96.50 88 GLU A C 1
ATOM 693 O O . GLU A 1 88 ? -4.148 3.880 -13.253 1.00 96.50 88 GLU A O 1
ATOM 698 N N . MET A 1 89 ? -3.498 1.879 -14.027 1.00 95.44 89 MET A N 1
ATOM 699 C CA . MET A 1 89 ? -4.847 1.310 -14.052 1.00 95.44 89 MET A CA 1
ATOM 700 C C . MET A 1 89 ? -5.429 1.207 -12.643 1.00 95.44 89 MET A C 1
ATOM 702 O O . MET A 1 89 ? -6.517 1.719 -12.395 1.00 95.44 89 MET A O 1
ATOM 706 N N . VAL A 1 90 ? -4.696 0.618 -11.693 1.00 95.31 90 VAL A N 1
ATOM 707 C CA . VAL A 1 90 ? -5.183 0.470 -10.312 1.00 95.31 90 VAL A CA 1
ATOM 708 C C . VAL A 1 90 ? -5.331 1.838 -9.636 1.00 95.31 90 VAL A C 1
ATOM 710 O O . VAL A 1 90 ? -6.283 2.050 -8.891 1.00 95.31 90 VAL A O 1
ATOM 713 N N . ARG A 1 91 ? -4.457 2.811 -9.932 1.00 95.75 91 ARG A N 1
ATOM 714 C CA . ARG A 1 91 ? -4.549 4.186 -9.409 1.00 95.75 91 ARG A CA 1
ATOM 715 C C . ARG A 1 91 ? -5.883 4.841 -9.780 1.00 95.75 91 ARG A C 1
ATOM 717 O O . ARG A 1 91 ? -6.471 5.498 -8.921 1.00 95.75 91 ARG A O 1
ATOM 724 N N . LYS A 1 92 ? -6.388 4.634 -11.001 1.00 94.69 92 LYS A N 1
ATOM 725 C CA . LYS A 1 92 ? -7.702 5.151 -11.444 1.00 94.69 92 LYS A CA 1
ATOM 726 C C . LYS A 1 92 ? -8.874 4.544 -10.670 1.00 94.69 92 LYS A C 1
ATOM 728 O O . LYS A 1 92 ? -9.875 5.216 -10.451 1.00 94.69 92 LYS A O 1
ATOM 733 N N . GLU A 1 93 ? -8.704 3.318 -10.191 1.00 95.00 93 GLU A N 1
ATOM 734 C CA . GLU A 1 93 ? -9.692 2.570 -9.408 1.00 95.00 93 GLU A CA 1
ATOM 735 C C . GLU A 1 93 ? -9.593 2.812 -7.894 1.00 95.00 93 GLU A C 1
ATOM 737 O O . GLU A 1 93 ? -10.246 2.148 -7.084 1.00 95.00 93 GLU A O 1
ATOM 742 N N . THR A 1 94 ? -8.762 3.765 -7.476 1.00 96.69 94 THR A N 1
ATOM 743 C CA . THR A 1 94 ? -8.571 4.089 -6.064 1.00 96.69 94 THR A CA 1
ATOM 744 C C . THR A 1 94 ? -9.185 5.429 -5.698 1.00 96.69 94 THR A C 1
ATOM 746 O O . THR A 1 94 ? -9.295 6.343 -6.513 1.00 96.69 94 THR A O 1
ATOM 749 N N . LEU A 1 95 ? -9.562 5.559 -4.431 1.00 97.06 95 LEU A N 1
ATOM 750 C CA . LEU A 1 95 ? -9.880 6.848 -3.837 1.00 97.06 95 LEU A CA 1
ATOM 751 C C . LEU A 1 95 ? -8.635 7.752 -3.821 1.00 97.06 95 LEU A C 1
ATOM 753 O O . LEU A 1 95 ? -7.491 7.277 -3.812 1.00 97.06 95 LEU A O 1
ATOM 757 N N . SER A 1 96 ? -8.861 9.066 -3.768 1.00 97.19 96 SER A N 1
ATOM 758 C CA . SER A 1 96 ? -7.797 10.030 -3.468 1.00 97.19 96 SER A CA 1
ATOM 759 C C . SER A 1 96 ? -7.146 9.706 -2.109 1.00 97.19 96 SER A C 1
ATOM 761 O O . SER A 1 96 ? -7.762 9.015 -1.285 1.00 97.19 96 SER A O 1
ATOM 763 N N . PRO A 1 97 ? -5.906 10.151 -1.841 1.00 97.50 97 PRO A N 1
ATOM 764 C CA . PRO A 1 97 ? -5.293 9.981 -0.524 1.00 97.50 97 PRO A CA 1
ATOM 765 C C . PRO A 1 97 ? -6.149 10.568 0.608 1.00 97.50 97 PRO A C 1
ATOM 767 O O . PRO A 1 97 ? -6.302 9.950 1.664 1.00 97.50 97 PRO A O 1
ATOM 770 N N . GLU A 1 98 ? -6.781 11.716 0.366 1.00 97.62 98 GLU A N 1
ATOM 771 C CA . GLU A 1 98 ? -7.658 12.401 1.314 1.00 97.62 98 GLU A CA 1
ATOM 772 C C . GLU A 1 98 ? -8.937 11.598 1.582 1.00 97.62 98 GLU A C 1
ATOM 774 O O . GLU A 1 98 ? -9.281 11.345 2.741 1.00 97.62 98 GLU A O 1
ATOM 779 N N . ASP A 1 99 ? -9.615 11.126 0.532 1.00 97.75 99 ASP A N 1
ATOM 780 C CA . ASP A 1 99 ? -10.830 10.312 0.665 1.00 97.75 99 ASP A CA 1
ATOM 781 C C . ASP A 1 99 ? -10.529 8.941 1.274 1.00 97.75 99 ASP A C 1
ATOM 783 O O . ASP A 1 99 ? -11.325 8.404 2.048 1.00 97.75 99 ASP A O 1
ATOM 787 N N . SER A 1 100 ? -9.354 8.386 0.974 1.00 98.06 100 SER A N 1
ATOM 788 C CA . SER A 1 100 ? -8.840 7.167 1.596 1.00 98.06 100 SER A CA 1
ATOM 789 C C . SER A 1 100 ? -8.671 7.358 3.101 1.00 98.06 100 SER A C 1
ATOM 791 O O . SER A 1 100 ? -9.185 6.558 3.883 1.00 98.06 100 SER A O 1
ATOM 793 N N . ALA A 1 101 ? -8.015 8.443 3.525 1.00 98.06 101 ALA A N 1
ATOM 794 C CA . ALA A 1 101 ? -7.847 8.771 4.937 1.00 98.06 101 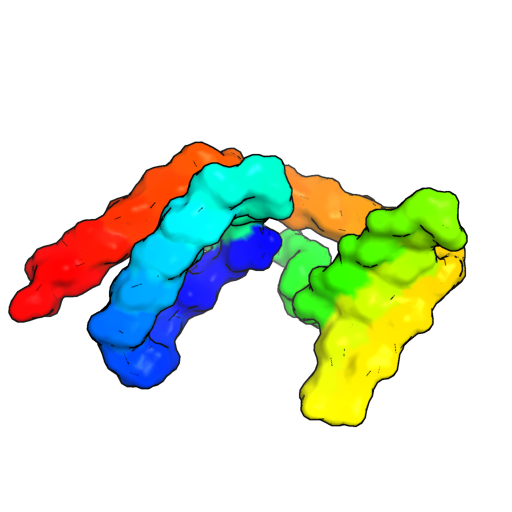ALA A CA 1
ATOM 795 C C . ALA A 1 101 ? -9.199 9.005 5.629 1.00 98.06 101 ALA A C 1
ATOM 797 O O . ALA A 1 101 ? -9.444 8.450 6.701 1.00 98.06 101 ALA A O 1
ATOM 798 N N . LYS A 1 102 ? -10.114 9.749 4.996 1.00 97.94 102 LYS A N 1
ATOM 799 C CA . LYS A 1 102 ? -11.473 9.961 5.512 1.00 97.94 102 LYS A CA 1
ATOM 800 C C . LYS A 1 102 ? -12.209 8.637 5.709 1.00 97.94 102 LYS A C 1
ATOM 802 O O . LYS A 1 102 ? -12.750 8.382 6.782 1.00 97.94 102 LYS A O 1
ATOM 807 N N . ARG A 1 103 ? -12.166 7.751 4.710 1.00 97.06 103 ARG A N 1
ATOM 808 C CA . ARG A 1 103 ? -12.814 6.437 4.775 1.00 97.06 103 ARG A CA 1
ATOM 809 C C . ARG A 1 103 ? -12.242 5.560 5.889 1.00 97.06 103 ARG A C 1
ATOM 811 O O . ARG A 1 103 ? -13.010 4.879 6.565 1.00 97.06 103 ARG A O 1
ATOM 818 N N . ILE A 1 104 ? -10.924 5.571 6.096 1.00 97.81 104 ILE A N 1
ATOM 819 C CA . ILE A 1 104 ? -10.287 4.832 7.197 1.00 97.81 104 ILE A CA 1
ATOM 820 C C . ILE A 1 104 ? -10.711 5.415 8.551 1.00 97.81 104 ILE A C 1
ATOM 822 O O . ILE A 1 104 ? -11.070 4.654 9.449 1.00 97.81 104 ILE A O 1
ATOM 826 N N . ALA A 1 105 ? -10.731 6.742 8.700 1.00 97.88 105 ALA A N 1
ATOM 827 C CA . ALA A 1 105 ? -11.174 7.399 9.930 1.00 97.88 105 ALA A CA 1
ATOM 828 C C . ALA A 1 105 ? -12.643 7.076 10.265 1.00 97.88 105 ALA A C 1
ATOM 830 O O . ALA A 1 105 ? -12.961 6.751 11.411 1.00 97.88 105 ALA A O 1
ATOM 831 N N . ASP A 1 106 ? -13.523 7.063 9.260 1.00 96.81 106 ASP A N 1
ATOM 832 C CA . ASP A 1 106 ? -14.923 6.661 9.424 1.00 96.81 106 ASP A CA 1
ATOM 833 C C . ASP A 1 106 ? -15.053 5.208 9.907 1.00 96.81 106 ASP A C 1
ATOM 835 O O . ASP A 1 106 ? -15.909 4.904 10.745 1.00 96.81 106 ASP A O 1
ATOM 839 N N . LEU A 1 107 ? -14.220 4.297 9.386 1.00 95.69 107 LEU A N 1
ATOM 840 C CA . LEU A 1 107 ? -14.191 2.897 9.816 1.00 95.69 107 LEU A CA 1
ATOM 841 C C . LEU A 1 107 ? -13.735 2.763 11.270 1.00 95.69 107 LEU A C 1
ATOM 843 O O . LEU A 1 107 ? -14.404 2.065 12.030 1.00 95.69 107 LEU A O 1
ATOM 847 N N . VAL A 1 108 ? -12.676 3.473 11.673 1.00 96.94 108 VAL A N 1
ATOM 848 C CA . VAL A 1 108 ? -12.204 3.519 13.069 1.00 96.94 108 VAL A CA 1
ATOM 849 C C . VAL A 1 108 ? -13.332 3.969 14.001 1.00 96.94 108 VAL A C 1
ATOM 851 O O . VAL A 1 108 ? -13.690 3.237 14.922 1.00 96.94 108 VAL A O 1
ATOM 854 N N . GLY A 1 109 ? -13.996 5.090 13.699 1.00 96.19 109 GLY A N 1
ATOM 855 C CA . GLY A 1 109 ? -15.094 5.584 14.536 1.00 96.19 109 GLY A CA 1
ATOM 856 C C . GLY A 1 109 ? -16.294 4.627 14.598 1.00 96.19 109 GLY A C 1
ATOM 857 O O . GLY A 1 109 ? -16.952 4.507 15.630 1.00 96.19 109 GLY A O 1
ATOM 858 N N . ARG A 1 110 ? -16.603 3.902 13.512 1.00 93.69 110 ARG A N 1
ATOM 859 C CA . ARG A 1 110 ? -17.635 2.841 13.527 1.00 93.69 110 ARG A CA 1
ATOM 860 C C . ARG A 1 110 ? -17.217 1.634 14.362 1.00 93.69 110 ARG A C 1
ATOM 862 O O . ARG A 1 110 ? -18.091 0.929 14.871 1.00 93.69 110 ARG A O 1
ATOM 869 N N . MET A 1 111 ? -15.921 1.346 14.435 1.00 90.94 111 MET A N 1
ATOM 870 C CA . MET A 1 111 ? -15.411 0.218 15.200 1.00 90.94 111 MET A CA 1
ATOM 871 C C . MET A 1 111 ? -15.512 0.463 16.700 1.00 90.94 111 MET A C 1
ATOM 873 O O . MET A 1 111 ? -15.989 -0.439 17.382 1.00 90.94 111 MET A O 1
ATOM 877 N N . GLU A 1 112 ? -15.179 1.675 17.143 1.00 89.62 112 GLU A N 1
ATOM 878 C CA . GLU A 1 112 ? -15.220 2.129 18.542 1.00 89.62 112 GLU A CA 1
ATOM 879 C C . GLU A 1 112 ? -16.648 2.274 19.086 1.00 89.62 112 GLU A C 1
ATOM 881 O O . GLU A 1 112 ? -16.912 1.915 20.221 1.00 89.62 112 GLU A O 1
ATOM 886 N N . ARG A 1 113 ? -17.612 2.738 18.276 1.00 86.88 113 ARG A N 1
ATOM 887 C CA . ARG A 1 113 ? -19.024 2.866 18.709 1.00 86.88 113 ARG A CA 1
ATOM 888 C C . ARG A 1 113 ? -19.759 1.537 18.922 1.00 86.88 113 ARG A C 1
ATOM 890 O O . ARG A 1 113 ? -20.917 1.545 19.324 1.00 86.88 113 ARG A O 1
ATOM 897 N N . LYS A 1 114 ? -19.154 0.423 18.512 1.00 68.19 114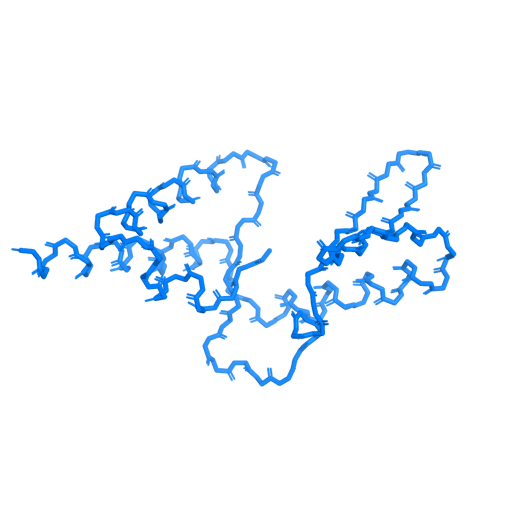 LYS A N 1
ATOM 898 C CA . LYS A 1 114 ? -19.723 -0.930 18.616 1.00 68.19 114 LYS A CA 1
ATOM 899 C C . LYS A 1 114 ? -19.039 -1.763 19.711 1.00 68.19 114 LYS A C 1
ATOM 901 O O . LYS A 1 114 ? -19.304 -2.962 19.776 1.00 68.19 114 LYS A O 1
ATOM 906 N N . GLU A 1 115 ? -18.142 -1.152 20.481 1.00 53.84 115 GLU A N 1
ATOM 907 C CA . GLU A 1 115 ? -17.626 -1.664 21.759 1.00 53.84 115 GLU A CA 1
ATOM 908 C C . GLU A 1 115 ? -18.506 -1.149 22.904 1.00 53.84 115 GLU A C 1
ATOM 910 O O . GLU A 1 115 ? -18.682 -1.920 23.871 1.00 53.84 115 GLU A O 1
#

Solvent-accessible surface area (backbone atoms only — not comparable to full-atom values): 6799 Å² total; per-residue (Å²): 114,42,58,60,60,80,78,68,60,70,67,90,40,69,67,53,43,43,51,49,49,53,47,50,55,59,52,43,70,40,96,92,39,83,46,28,30,39,46,91,85,59,74,94,51,61,70,76,83,47,72,69,44,83,46,80,53,100,92,48,58,37,32,39,41,71,49,102,89,50,73,46,78,44,67,51,69,68,57,46,53,52,52,53,51,39,51,56,56,41,54,73,45,29,42,53,50,66,57,25,45,50,53,47,52,53,50,42,56,57,55,61,76,74,108

Secondary structure (DSSP, 8-state):
-B-THHHH--SS-HHHHHHHHHHHHHHTTSTT----BBPTT--S-GGGS--EEEEEETTEEEEEEEETTEEEEE--HHHHHHHHHHHHHHHHTB--HHHHHHHHHHHHHHHHTT-

pLDDT: mean 94.68, std 5.49, range [53.84, 98.38]

Sequence (115 aa):
MIGQSALTQVIGSRKVLTEQLRYLLKAGKRPNIELRLIRSDTGWNPALDGPFMLIETPSGAAVHLENRKSGLFLHEEADIRMYRQAIEMVRKETLSPEDSAKRIADLVGRMERKE

Mean predicted aligned error: 3.45 Å

Radius of gyration: 16.09 Å; Cα contacts (8 Å, |Δi|>4): 124; chains: 1; bounding box: 40×32×43 Å

Foldseek 3Di:
DDEPCLQPPDDPDLVVSLVVLVVLLVVLPDPPDQDKYQDPPDDDAPCVVDDKDWDQDPVAIWIWDDDPVDIDIDRDPVVSVVVVVSVVRSVVRIDGSVVSSVVSVVSSVVSVVVD

Organism: NCBI:txid89367

InterPro domains:
  IPR043917 Domain of unknown function DUF5753 [PF19054] (2-105)

Nearest PDB structures (foldseek):
  3fm2-assembly1_A  TM=6.575E-01  e=1.309E+00  Trichormus variabilis ATCC 29413
  3fm2-assembly1_B  TM=7.020E-01  e=1.790E+00  Trichormus variabilis ATCC 29413
  2ltr-assembly1_A  TM=2.840E-01  e=4.239E-01  Caenorhabditis elegans
  1fxk-assembly1_B  TM=2.998E-01  e=4.874E+00  Methanothermobacter thermautotrophicus
  4dzo-assembly1_B  TM=2.305E-01  e=5.881E+00  Homo sapiens